Protein AF-A7SI62-F1 (afdb_monomer_lite)

Structure (mmCIF, N/CA/C/O backbone):
data_AF-A7SI62-F1
#
_entry.id   AF-A7SI62-F1
#
loop_
_atom_site.group_PDB
_atom_site.id
_atom_site.type_symbol
_atom_site.label_atom_id
_atom_site.label_alt_id
_atom_site.label_comp_id
_atom_site.label_asym_id
_atom_site.label_entity_id
_atom_site.label_seq_id
_atom_site.pdbx_PDB_ins_code
_atom_site.Cartn_x
_atom_site.Cartn_y
_atom_site.Cartn_z
_atom_site.occupancy
_atom_site.B_iso_or_equiv
_atom_site.auth_seq_id
_atom_site.auth_comp_id
_atom_site.auth_asym_id
_atom_site.auth_atom_id
_atom_site.pdbx_PDB_model_num
ATOM 1 N N . MET A 1 1 ? 24.139 12.542 -4.946 1.00 36.59 1 MET A N 1
ATOM 2 C CA . MET A 1 1 ? 23.641 13.636 -5.818 1.00 36.59 1 MET A CA 1
ATOM 3 C C . MET A 1 1 ? 24.169 13.317 -7.208 1.00 36.59 1 MET A C 1
ATOM 5 O O . MET A 1 1 ? 25.351 13.039 -7.284 1.00 36.59 1 MET A O 1
ATOM 9 N N . SER A 1 2 ? 23.453 13.208 -8.316 1.00 36.59 2 SER A N 1
ATOM 10 C CA . SER A 1 2 ? 22.119 13.587 -8.796 1.00 36.59 2 SER A CA 1
ATOM 11 C C . SER A 1 2 ? 21.822 12.553 -9.912 1.00 36.59 2 SER A C 1
ATOM 13 O O . SER A 1 2 ? 22.758 12.132 -10.582 1.00 36.59 2 SER A O 1
ATOM 15 N N . GLY A 1 3 ? 20.652 11.926 -10.036 1.00 37.69 3 GLY A N 1
ATOM 16 C CA . GLY A 1 3 ? 19.434 12.536 -10.569 1.00 37.69 3 GLY A CA 1
ATOM 17 C C . GLY A 1 3 ? 19.402 12.447 -12.105 1.00 37.69 3 GLY A C 1
ATOM 18 O O . GLY A 1 3 ? 20.227 13.073 -12.759 1.00 37.69 3 GLY A O 1
ATOM 19 N N . GLY A 1 4 ? 18.436 11.709 -12.668 1.00 32.00 4 GLY A N 1
ATOM 20 C CA . GLY A 1 4 ? 18.034 11.851 -14.076 1.00 32.00 4 GLY A CA 1
ATOM 21 C C . GLY A 1 4 ? 17.972 10.558 -14.890 1.00 32.00 4 GLY A C 1
ATOM 22 O O . GLY A 1 4 ? 18.886 10.252 -15.649 1.00 32.00 4 GLY A O 1
ATOM 23 N N . GLY A 1 5 ? 16.847 9.840 -14.812 1.00 45.28 5 GLY A N 1
ATOM 24 C CA . GLY A 1 5 ? 16.425 8.930 -15.878 1.00 45.28 5 GLY A CA 1
ATOM 25 C C . GLY A 1 5 ? 16.077 9.746 -17.123 1.00 45.28 5 GLY A C 1
ATOM 26 O O . GLY A 1 5 ? 14.926 10.125 -17.319 1.00 45.28 5 GLY A O 1
ATOM 27 N N . GLY A 1 6 ? 17.090 10.086 -17.918 1.00 40.00 6 GLY A N 1
ATOM 28 C CA . GLY A 1 6 ? 16.922 10.762 -19.195 1.00 40.00 6 GLY A CA 1
ATOM 29 C C . GLY A 1 6 ? 16.356 9.797 -20.231 1.00 40.00 6 GLY A C 1
ATOM 30 O O . GLY A 1 6 ? 16.888 8.704 -20.429 1.00 40.00 6 GLY A O 1
ATOM 31 N N . LEU A 1 7 ? 15.284 10.207 -20.906 1.00 51.50 7 LEU A N 1
ATOM 32 C CA . LEU A 1 7 ? 14.849 9.631 -22.175 1.00 51.50 7 LEU A CA 1
ATOM 33 C C . LEU A 1 7 ? 16.035 9.666 -23.150 1.00 51.50 7 LEU A C 1
ATOM 35 O O . LEU A 1 7 ? 16.276 10.680 -23.804 1.00 51.50 7 LEU A O 1
ATOM 39 N N . LYS A 1 8 ? 16.791 8.567 -23.235 1.00 61.78 8 LYS A N 1
ATOM 40 C CA . LYS A 1 8 ? 17.827 8.355 -24.250 1.00 61.78 8 LYS A CA 1
ATOM 41 C C . LYS A 1 8 ? 17.155 8.197 -25.619 1.00 61.78 8 LYS A C 1
ATOM 43 O O . LYS A 1 8 ? 16.923 7.095 -26.097 1.00 61.78 8 LYS A O 1
ATOM 48 N N . SER A 1 9 ? 16.729 9.326 -26.174 1.00 63.00 9 SER A N 1
ATOM 49 C CA . SER A 1 9 ? 15.929 9.437 -27.399 1.00 63.00 9 SER A CA 1
ATOM 50 C C . SER A 1 9 ? 16.759 9.809 -28.625 1.00 63.00 9 SER A C 1
ATOM 52 O O . SER A 1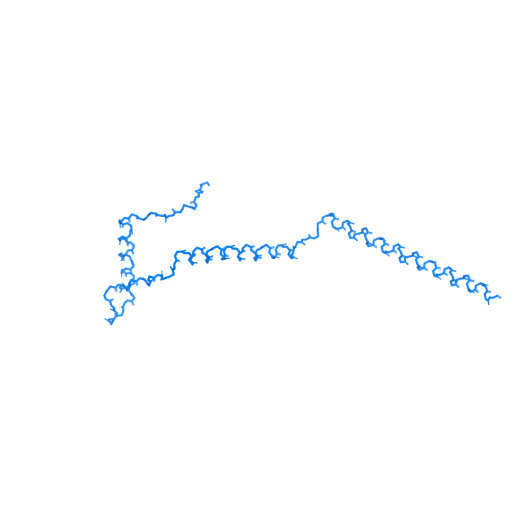 9 ? 16.215 9.889 -29.722 1.00 63.00 9 SER A O 1
ATOM 54 N N . PHE A 1 10 ? 18.072 9.995 -28.467 1.00 63.41 10 PHE A N 1
ATOM 55 C CA . PHE A 1 10 ? 18.963 10.268 -29.583 1.00 63.41 10 PHE A CA 1
ATOM 56 C C . PHE A 1 10 ? 20.247 9.455 -29.434 1.00 63.41 10 PHE A C 1
ATOM 58 O O . PHE A 1 10 ? 20.960 9.597 -28.444 1.00 63.41 10 PHE A O 1
ATOM 65 N N . VAL A 1 11 ? 20.491 8.570 -30.399 1.00 71.44 11 VAL A N 1
ATOM 66 C CA . VAL A 1 11 ? 21.740 7.816 -30.558 1.00 71.44 11 VAL A CA 1
ATOM 67 C C . VAL A 1 11 ? 22.470 8.467 -31.724 1.00 71.44 11 VAL A C 1
ATOM 69 O O . VAL A 1 11 ? 21.860 8.679 -32.775 1.00 71.44 11 VAL A O 1
ATOM 72 N N . SER A 1 12 ? 23.739 8.826 -31.539 1.00 78.69 12 SER A N 1
ATOM 73 C CA . SER A 1 12 ? 24.546 9.384 -32.628 1.00 78.69 12 SER A CA 1
ATOM 74 C C . SER A 1 12 ? 24.832 8.311 -33.688 1.00 78.69 12 SER A C 1
ATOM 76 O O . SER A 1 12 ? 24.858 7.117 -33.387 1.00 78.69 12 SER A O 1
ATOM 78 N N . GLU A 1 13 ? 25.037 8.713 -34.945 1.00 79.56 13 GLU A N 1
ATOM 79 C CA . GLU A 1 13 ? 25.335 7.778 -36.044 1.00 79.56 13 GLU A CA 1
ATOM 80 C C . GLU A 1 13 ? 26.540 6.884 -35.716 1.00 79.56 13 GLU A C 1
ATOM 82 O O . GLU A 1 13 ? 26.475 5.664 -35.865 1.00 79.56 13 GLU A O 1
ATOM 87 N N . THR A 1 14 ? 27.579 7.477 -35.128 1.00 82.50 14 THR A N 1
ATOM 88 C CA . THR A 1 14 ? 28.779 6.776 -34.662 1.00 82.50 14 THR A CA 1
ATOM 89 C C . THR A 1 14 ? 28.473 5.733 -33.585 1.00 82.50 14 THR A C 1
ATOM 91 O O . THR A 1 14 ? 28.963 4.608 -33.653 1.00 82.50 14 THR A O 1
ATOM 94 N N . GLU A 1 15 ? 27.612 6.048 -32.614 1.00 79.69 15 GLU A N 1
ATOM 95 C CA . GLU A 1 15 ? 27.204 5.083 -31.584 1.00 79.69 15 GLU A CA 1
ATOM 96 C C . GLU A 1 15 ? 26.372 3.937 -32.175 1.00 79.69 15 GLU A C 1
ATOM 98 O O . GLU A 1 15 ? 26.535 2.777 -31.788 1.00 79.69 15 GLU A O 1
ATOM 103 N N . ALA A 1 16 ? 25.495 4.231 -33.139 1.00 78.38 16 ALA A N 1
ATOM 104 C CA . ALA A 1 16 ? 24.692 3.216 -33.813 1.00 78.38 16 ALA A CA 1
ATOM 105 C C . ALA A 1 16 ? 25.567 2.240 -34.621 1.00 78.38 16 ALA A C 1
ATOM 107 O O . ALA A 1 16 ? 25.319 1.027 -34.598 1.00 78.38 16 ALA A O 1
ATOM 108 N N . GLU A 1 17 ? 26.604 2.744 -35.293 1.00 81.06 17 GLU A N 1
ATOM 109 C CA . GLU A 1 17 ? 27.596 1.939 -36.009 1.00 81.06 17 GLU A CA 1
ATOM 110 C C . GLU A 1 17 ? 28.426 1.069 -35.065 1.00 81.06 17 GLU A C 1
ATOM 112 O O . GLU A 1 17 ? 28.555 -0.136 -35.297 1.00 81.06 17 GLU A O 1
ATOM 117 N N . GLU A 1 18 ? 28.916 1.623 -33.956 1.00 83.50 18 GLU A N 1
ATOM 118 C CA . GLU A 1 1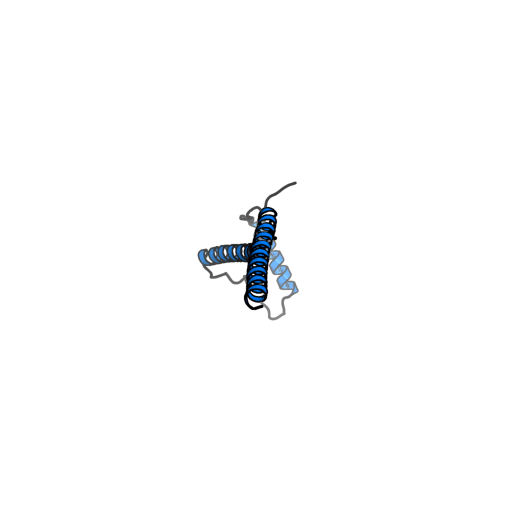8 ? 29.640 0.853 -32.943 1.00 83.50 18 GLU A CA 1
ATOM 119 C C . GLU A 1 18 ? 28.781 -0.274 -32.356 1.00 83.50 18 GLU A C 1
ATOM 121 O O . GLU A 1 18 ? 29.257 -1.396 -32.167 1.00 83.50 18 GLU A O 1
ATOM 126 N N . ILE A 1 19 ? 27.495 -0.011 -32.101 1.00 81.25 19 ILE A N 1
ATOM 127 C CA . ILE A 1 19 ? 26.545 -1.016 -31.610 1.00 81.25 19 ILE A CA 1
ATOM 128 C C . ILE A 1 19 ? 26.280 -2.092 -32.673 1.00 81.25 19 ILE A C 1
ATOM 130 O O . ILE A 1 19 ? 26.133 -3.269 -32.333 1.00 81.25 19 ILE A O 1
ATOM 134 N N . ARG A 1 20 ? 26.196 -1.734 -33.961 1.00 80.38 20 ARG A N 1
ATOM 135 C CA . ARG A 1 20 ? 26.084 -2.713 -35.060 1.00 80.38 20 ARG A CA 1
ATOM 136 C C . ARG A 1 20 ? 27.341 -3.580 -35.150 1.00 80.38 20 ARG A C 1
ATOM 138 O O . ARG A 1 20 ? 27.214 -4.800 -35.215 1.00 80.38 20 ARG A O 1
ATOM 145 N N . LYS A 1 21 ? 28.527 -2.974 -35.058 1.00 84.06 21 LYS A N 1
ATOM 146 C CA . LYS A 1 21 ? 29.814 -3.676 -35.090 1.00 84.06 21 LYS A CA 1
ATOM 147 C C . LYS A 1 21 ? 29.964 -4.652 -33.922 1.00 84.06 21 LYS A C 1
ATOM 149 O O . LYS A 1 21 ? 30.208 -5.829 -34.154 1.00 84.06 21 LYS A O 1
ATOM 154 N N . LYS A 1 22 ? 29.709 -4.212 -32.685 1.00 84.50 22 LYS A N 1
ATOM 155 C CA . LYS A 1 22 ? 29.744 -5.082 -31.492 1.00 84.50 22 LYS A CA 1
ATOM 156 C C . LYS A 1 22 ? 28.785 -6.264 -31.623 1.00 84.50 22 LYS A C 1
ATOM 158 O O . LYS A 1 22 ? 29.156 -7.400 -31.349 1.00 84.50 22 LYS A O 1
ATOM 163 N N . ARG A 1 23 ? 27.562 -6.017 -32.107 1.00 80.81 23 ARG A N 1
ATOM 164 C CA . ARG A 1 23 ? 26.574 -7.080 -32.342 1.00 80.81 23 ARG A CA 1
ATOM 165 C C . ARG A 1 23 ? 27.056 -8.104 -33.371 1.00 80.81 23 ARG A C 1
ATOM 167 O O . ARG A 1 23 ? 26.765 -9.284 -33.181 1.00 80.81 23 ARG A O 1
ATOM 174 N N . GLN A 1 24 ? 27.733 -7.663 -34.431 1.00 81.56 24 GLN A N 1
ATOM 175 C CA . GLN A 1 24 ? 28.308 -8.521 -35.468 1.00 81.56 24 GLN A CA 1
ATOM 176 C C . GLN A 1 24 ? 29.497 -9.334 -34.933 1.00 81.56 24 GLN A C 1
ATOM 178 O O . GLN A 1 24 ? 29.549 -10.538 -35.149 1.00 81.56 24 GLN A O 1
ATOM 183 N N . GLU A 1 25 ? 30.392 -8.722 -34.156 1.00 83.94 25 GLU A N 1
ATOM 184 C CA . GLU A 1 25 ? 31.502 -9.424 -33.493 1.00 83.94 25 GLU A CA 1
ATOM 185 C C . GLU A 1 25 ? 30.996 -10.507 -32.523 1.00 83.94 25 GLU A C 1
ATOM 187 O O . GLU A 1 25 ? 31.550 -11.602 -32.444 1.00 83.94 25 GLU A O 1
ATOM 192 N N . GLU A 1 26 ? 29.920 -10.227 -31.782 1.00 83.12 26 GLU A N 1
ATOM 193 C CA . GLU A 1 26 ? 29.247 -11.221 -30.937 1.00 83.12 26 GLU A CA 1
ATOM 194 C C . GLU A 1 26 ? 28.624 -12.351 -31.755 1.00 83.12 26 GLU A C 1
ATOM 196 O O . GLU A 1 26 ? 28.680 -13.503 -31.333 1.00 83.12 26 GLU A O 1
ATOM 201 N N . TRP A 1 27 ? 28.048 -12.033 -32.918 1.00 81.88 27 TRP A N 1
ATOM 202 C CA . TRP A 1 27 ? 27.499 -13.032 -33.829 1.00 81.88 27 TRP A CA 1
ATOM 203 C C . TRP A 1 27 ? 28.598 -13.953 -34.348 1.00 81.88 27 TRP A C 1
ATOM 205 O O . TRP A 1 27 ? 28.476 -15.163 -34.219 1.00 81.88 27 TRP A O 1
ATOM 215 N N . GLU A 1 28 ? 29.713 -13.401 -34.823 1.00 82.62 28 GLU A N 1
ATOM 216 C CA . GLU A 1 28 ? 30.856 -14.168 -35.330 1.00 82.62 28 GLU A CA 1
ATOM 217 C C . GLU A 1 28 ? 31.452 -15.126 -34.292 1.00 82.62 28 GLU A C 1
ATOM 219 O O . GLU A 1 28 ? 31.905 -16.209 -34.658 1.00 82.62 28 GLU A O 1
ATOM 224 N N . LYS A 1 29 ? 31.395 -14.781 -32.997 1.00 84.50 29 LYS A N 1
ATOM 225 C CA . LYS A 1 29 ? 31.832 -15.666 -31.903 1.00 84.50 29 LYS A CA 1
ATOM 226 C C . LYS A 1 29 ? 30.934 -16.889 -31.704 1.00 84.50 29 LYS A C 1
ATOM 228 O O . LYS A 1 29 ? 31.423 -17.909 -31.224 1.00 84.50 29 LYS A O 1
ATOM 233 N N . VAL A 1 30 ? 29.640 -16.788 -32.015 1.00 82.06 30 VAL A N 1
ATOM 234 C CA . VAL A 1 30 ? 28.649 -17.865 -31.804 1.00 82.06 30 VAL A CA 1
ATOM 235 C C . VAL A 1 30 ? 28.162 -18.506 -33.112 1.00 82.06 30 VAL A C 1
ATOM 237 O O . VAL A 1 30 ? 27.415 -19.483 -33.064 1.00 82.06 30 VAL A O 1
ATOM 240 N N . ARG A 1 31 ? 28.592 -17.974 -34.265 1.00 81.38 31 ARG A N 1
ATOM 241 C CA . ARG A 1 31 ? 28.204 -18.394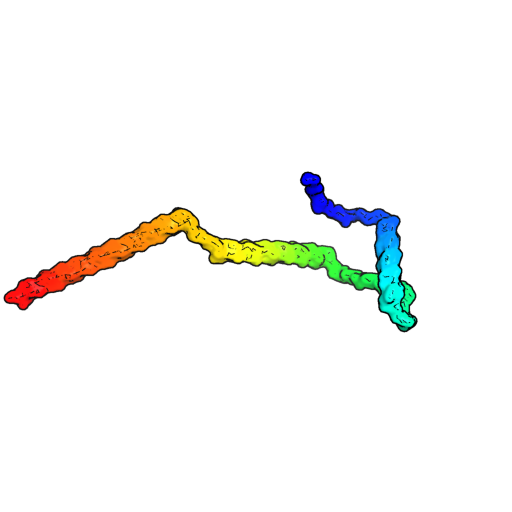 -35.619 1.00 81.38 31 ARG A CA 1
ATOM 242 C C . ARG A 1 31 ? 28.749 -19.785 -35.951 1.00 81.38 31 ARG A C 1
ATOM 244 O O . ARG A 1 31 ? 29.941 -20.049 -35.791 1.00 81.38 31 ARG A O 1
ATOM 251 N N . LYS A 1 32 ? 27.898 -20.658 -36.488 1.00 82.31 32 LYS A N 1
ATOM 252 C CA . LYS A 1 32 ? 28.288 -21.960 -37.056 1.00 82.31 32 LYS A CA 1
ATOM 253 C C . LYS A 1 32 ? 28.658 -21.826 -38.546 1.00 82.31 32 LYS A C 1
ATOM 255 O O . LYS A 1 32 ? 28.317 -20.823 -39.169 1.00 82.31 32 LYS A O 1
ATOM 260 N N . PRO A 1 33 ? 29.341 -22.813 -39.159 1.00 77.75 33 PRO A N 1
ATOM 261 C CA . PRO A 1 33 ? 29.745 -22.739 -40.569 1.00 77.75 33 PRO A CA 1
ATOM 262 C C . PRO A 1 33 ? 28.590 -22.489 -41.553 1.00 77.75 33 PRO A C 1
ATOM 264 O O . PRO A 1 33 ? 28.791 -21.778 -42.536 1.00 77.75 33 PRO A O 1
ATOM 267 N N . ASP A 1 34 ? 27.398 -23.009 -41.247 1.00 77.38 34 ASP A N 1
ATOM 268 C CA . ASP A 1 34 ? 26.192 -22.899 -42.081 1.00 77.38 34 ASP A CA 1
ATOM 269 C C . ASP A 1 34 ? 25.358 -21.631 -41.811 1.00 77.38 34 ASP A C 1
ATOM 271 O O . ASP A 1 34 ? 24.415 -21.337 -42.546 1.00 77.38 34 ASP A O 1
ATOM 275 N N . ASP A 1 35 ? 25.688 -20.867 -40.765 1.00 78.56 35 ASP A N 1
ATOM 276 C CA . ASP A 1 35 ? 24.938 -19.671 -40.378 1.00 78.56 35 ASP A CA 1
ATOM 277 C C . ASP A 1 35 ? 25.339 -18.453 -41.242 1.00 78.56 35 ASP A C 1
ATOM 279 O O . ASP A 1 35 ? 26.508 -18.313 -41.629 1.00 78.56 35 ASP A O 1
ATOM 283 N N . PRO A 1 36 ? 24.413 -17.514 -41.519 1.00 78.44 36 PRO A N 1
ATOM 284 C CA . PRO A 1 36 ? 24.666 -16.361 -42.383 1.00 78.44 36 PRO A CA 1
ATOM 285 C C . PRO A 1 36 ? 25.816 -15.469 -41.886 1.00 78.44 36 PRO A C 1
ATOM 287 O O . PRO A 1 36 ? 26.002 -15.263 -40.686 1.00 78.44 36 PRO A O 1
ATOM 290 N N . ILE A 1 37 ? 26.585 -14.914 -42.835 1.00 73.25 37 ILE A N 1
ATOM 291 C CA . ILE A 1 37 ? 27.771 -14.076 -42.566 1.00 73.25 37 ILE A CA 1
ATOM 292 C C . ILE A 1 37 ? 27.386 -12.802 -41.800 1.00 73.25 37 ILE A C 1
ATOM 294 O O . ILE A 1 37 ? 28.078 -12.416 -40.863 1.00 73.25 37 ILE A O 1
ATOM 298 N N . GLY A 1 38 ? 26.270 -12.165 -42.161 1.00 72.00 38 GLY A N 1
ATOM 299 C CA . GLY A 1 38 ? 25.719 -11.033 -41.416 1.00 72.00 38 GLY A CA 1
ATOM 300 C C . GLY A 1 38 ? 24.788 -11.504 -40.303 1.00 72.00 38 GLY A C 1
ATOM 301 O O . GLY A 1 38 ? 23.975 -12.404 -40.526 1.00 72.00 38 GLY A O 1
ATOM 302 N N . LYS A 1 39 ? 24.876 -10.883 -39.120 1.00 72.25 39 LYS A N 1
ATOM 303 C CA . LYS A 1 39 ? 23.893 -11.090 -38.052 1.00 72.25 39 LYS A CA 1
ATOM 304 C C . LYS A 1 39 ? 22.496 -10.775 -38.601 1.00 72.25 39 LYS A C 1
ATOM 306 O O . LYS A 1 39 ? 22.319 -9.675 -39.133 1.00 72.25 39 LYS A O 1
ATOM 311 N N . PRO A 1 40 ? 21.515 -11.684 -38.457 1.00 72.00 40 PRO A N 1
ATOM 312 C CA . PRO A 1 40 ? 20.136 -11.398 -38.826 1.00 72.00 40 PRO A CA 1
ATOM 313 C C . PRO A 1 40 ? 19.670 -10.096 -38.170 1.00 72.00 40 PRO A C 1
ATOM 315 O O . PRO A 1 40 ? 19.890 -9.881 -36.972 1.00 72.00 40 PRO A O 1
ATOM 318 N N . GLU A 1 41 ? 19.068 -9.208 -38.960 1.00 67.50 41 GLU A N 1
ATOM 319 C CA . GLU A 1 41 ? 18.457 -7.999 -38.420 1.00 67.50 41 GLU A CA 1
ATOM 320 C C . GLU A 1 41 ? 17.341 -8.417 -37.461 1.00 67.50 41 GLU A C 1
ATOM 322 O O . GLU A 1 41 ? 16.586 -9.348 -37.747 1.00 67.50 41 GLU A O 1
ATOM 327 N N . ALA A 1 42 ? 17.306 -7.799 -36.277 1.00 67.69 42 ALA A N 1
ATOM 328 C CA . ALA A 1 42 ? 16.309 -8.144 -35.273 1.00 67.69 42 ALA A CA 1
ATOM 329 C C . ALA A 1 42 ? 14.917 -7.997 -35.889 1.00 67.69 42 ALA A C 1
ATOM 331 O O . ALA A 1 42 ? 14.670 -7.020 -36.599 1.00 67.69 42 ALA A O 1
ATOM 332 N N . GLU A 1 43 ? 14.036 -8.964 -35.620 1.00 70.12 43 GLU A N 1
ATOM 333 C CA . GLU A 1 43 ? 12.669 -8.930 -36.125 1.00 70.12 43 GLU A CA 1
ATOM 334 C C . GLU A 1 43 ? 12.052 -7.564 -35.828 1.00 70.12 43 GLU A C 1
ATOM 336 O O . GLU A 1 43 ? 11.997 -7.109 -34.679 1.00 70.12 43 GLU A O 1
ATOM 341 N N . VAL A 1 44 ? 11.648 -6.880 -36.896 1.00 72.38 44 VAL A N 1
ATOM 342 C CA . VAL A 1 44 ? 10.975 -5.596 -36.779 1.00 72.38 44 VAL A CA 1
ATOM 343 C C . VAL A 1 44 ? 9.652 -5.868 -36.087 1.00 72.38 44 VAL A C 1
ATOM 345 O O . VAL A 1 44 ? 8.817 -6.618 -36.589 1.00 72.38 44 VAL A O 1
ATOM 348 N N . ASP A 1 45 ? 9.473 -5.273 -34.913 1.00 76.50 45 ASP A N 1
ATOM 349 C CA . ASP A 1 45 ? 8.232 -5.404 -34.169 1.00 76.50 45 ASP A CA 1
ATOM 350 C C . ASP A 1 45 ? 7.097 -4.743 -34.961 1.00 76.50 45 ASP A C 1
ATOM 352 O O . ASP A 1 45 ? 6.957 -3.514 -34.953 1.00 76.50 45 ASP A O 1
ATOM 356 N N . ASN A 1 46 ? 6.308 -5.588 -35.628 1.00 83.69 46 ASN A N 1
ATOM 357 C CA . ASN A 1 46 ? 5.182 -5.216 -36.480 1.00 83.69 46 ASN A CA 1
ATOM 358 C C . ASN A 1 46 ? 3.996 -4.634 -35.698 1.00 83.69 46 ASN A C 1
ATOM 360 O O . ASN A 1 46 ? 3.029 -4.190 -36.316 1.00 83.69 46 ASN A O 1
ATOM 364 N N . ARG A 1 47 ? 4.048 -4.612 -34.358 1.00 85.06 47 ARG A N 1
ATOM 365 C CA . ARG A 1 47 ? 3.035 -3.932 -33.552 1.00 85.06 47 ARG A CA 1
ATOM 366 C C . ARG A 1 47 ? 3.092 -2.434 -33.783 1.00 85.06 47 ARG A C 1
ATOM 368 O O . ARG A 1 47 ? 4.161 -1.802 -33.824 1.00 85.06 47 ARG A O 1
ATOM 375 N N . THR A 1 48 ? 1.907 -1.860 -33.879 1.00 89.06 48 THR A N 1
ATOM 376 C CA . THR A 1 48 ? 1.696 -0.427 -33.992 1.00 89.06 48 THR A CA 1
ATOM 377 C C . THR A 1 48 ? 2.255 0.298 -32.767 1.00 89.06 48 THR A C 1
ATOM 379 O O . THR A 1 48 ? 2.384 -0.253 -31.670 1.00 89.06 48 THR A O 1
ATOM 382 N N . LEU A 1 49 ? 2.582 1.581 -32.936 1.00 87.06 49 LEU A N 1
ATOM 383 C CA . LEU A 1 49 ? 3.012 2.424 -31.818 1.00 87.06 49 LEU A CA 1
ATOM 384 C C . LEU A 1 49 ? 1.952 2.473 -30.704 1.00 87.06 49 LEU A C 1
ATOM 386 O O . LEU A 1 49 ? 2.305 2.530 -29.528 1.00 87.06 49 LEU A O 1
ATOM 390 N N . TYR A 1 50 ? 0.669 2.430 -31.076 1.00 89.81 50 TYR A N 1
ATOM 391 C CA . TYR A 1 50 ? -0.441 2.412 -30.129 1.00 89.81 50 TYR A CA 1
ATOM 392 C C . TYR A 1 50 ? -0.409 1.165 -29.242 1.00 89.81 50 TYR A C 1
ATOM 394 O O . TYR A 1 50 ? -0.424 1.311 -28.025 1.00 89.81 50 TYR A O 1
ATOM 402 N N . GLU A 1 51 ? -0.274 -0.028 -29.824 1.00 89.06 51 GLU A N 1
ATOM 403 C CA . GLU A 1 51 ? -0.199 -1.289 -29.068 1.00 89.06 51 GLU A CA 1
ATOM 404 C C . GLU A 1 51 ? 0.972 -1.280 -28.077 1.00 89.06 51 GLU A C 1
ATOM 406 O O . GLU A 1 51 ? 0.793 -1.584 -26.902 1.00 89.06 51 GLU A O 1
ATOM 411 N N . LYS A 1 52 ? 2.150 -0.809 -28.508 1.00 88.94 52 LYS A N 1
ATOM 412 C CA . LYS A 1 52 ? 3.332 -0.680 -27.637 1.00 88.94 52 LYS A CA 1
ATOM 413 C C . LYS A 1 52 ? 3.094 0.259 -26.452 1.00 88.94 52 LYS A C 1
ATOM 415 O O . LYS A 1 52 ? 3.509 -0.033 -25.333 1.00 88.94 52 LYS A O 1
ATOM 420 N N . LEU A 1 53 ? 2.462 1.407 -26.694 1.00 92.31 53 LEU A N 1
ATOM 421 C CA . LEU A 1 53 ? 2.163 2.377 -25.637 1.00 92.31 53 LEU A CA 1
ATOM 422 C C . LEU A 1 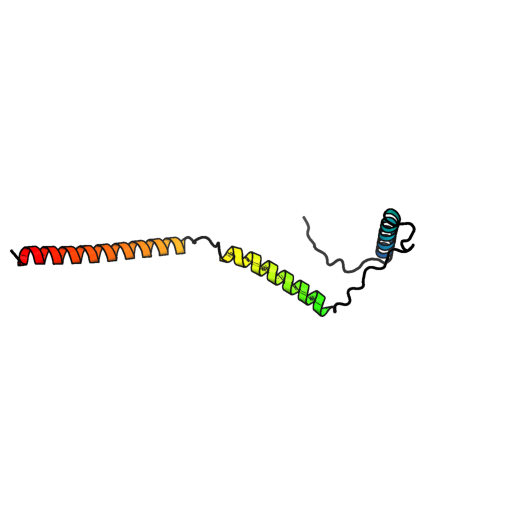53 ? 1.063 1.878 -24.701 1.00 92.31 53 LEU A C 1
ATOM 424 O O . LEU A 1 53 ? 1.123 2.149 -23.503 1.00 92.31 53 LEU A O 1
ATOM 428 N N . GLN A 1 54 ? 0.073 1.172 -25.243 1.00 93.00 54 GLN A N 1
ATOM 429 C CA . GLN A 1 54 ? -1.024 0.597 -24.481 1.00 93.00 54 GLN A CA 1
ATOM 430 C C . GLN A 1 54 ? -0.495 -0.476 -23.527 1.00 93.00 54 GLN A C 1
ATOM 432 O O . GLN A 1 54 ? -0.686 -0.346 -22.325 1.00 93.00 54 GLN A O 1
ATOM 437 N N . GLU A 1 55 ? 0.313 -1.420 -24.014 1.00 89.75 55 GLU A N 1
ATOM 438 C CA . GLU A 1 55 ? 0.959 -2.433 -23.168 1.00 89.75 55 GLU A CA 1
ATOM 439 C C . GLU A 1 55 ? 1.817 -1.820 -22.052 1.00 89.75 55 GLU A C 1
ATOM 441 O O . GLU A 1 55 ? 1.786 -2.282 -20.915 1.00 89.75 55 GLU A O 1
ATOM 446 N N . GLN A 1 56 ? 2.585 -0.763 -22.343 1.00 91.38 56 GLN A N 1
ATOM 447 C CA . GLN A 1 56 ? 3.388 -0.085 -21.317 1.00 91.38 56 GLN A CA 1
ATOM 448 C C . GLN A 1 56 ? 2.525 0.583 -20.242 1.00 91.38 56 GLN A C 1
ATOM 450 O O . GLN A 1 56 ? 2.905 0.593 -19.069 1.00 91.38 56 GLN A O 1
ATOM 455 N N . LYS A 1 57 ? 1.389 1.168 -20.635 1.00 94.69 57 LYS A N 1
ATOM 456 C CA . LYS A 1 57 ? 0.432 1.757 -19.695 1.00 94.69 57 LYS A CA 1
ATOM 457 C C . LYS A 1 57 ? -0.224 0.683 -18.845 1.00 94.69 57 LYS A C 1
ATOM 459 O O . LYS A 1 57 ? -0.227 0.831 -17.627 1.00 94.69 57 LYS A O 1
ATOM 464 N N . ASP A 1 58 ? -0.715 -0.374 -19.478 1.00 94.38 58 ASP A N 1
ATOM 465 C CA . ASP A 1 58 ? -1.432 -1.458 -18.814 1.00 94.38 58 ASP A CA 1
ATOM 466 C C . ASP A 1 58 ? -0.510 -2.179 -17.835 1.00 94.38 58 ASP A C 1
ATOM 468 O O . ASP A 1 58 ? -0.843 -2.296 -16.663 1.00 94.38 58 ASP A O 1
ATOM 472 N N . LYS A 1 59 ? 0.725 -2.492 -18.242 1.00 94.00 59 LYS A N 1
ATOM 473 C CA . LYS A 1 59 ? 1.735 -3.066 -17.346 1.00 94.00 59 LYS A CA 1
ATOM 474 C C . LYS A 1 59 ? 2.005 -2.187 -16.124 1.00 94.00 59 LYS A C 1
ATOM 476 O O . LYS A 1 59 ? 2.074 -2.674 -15.000 1.00 94.00 59 LYS A O 1
ATOM 481 N N . LYS A 1 60 ? 2.161 -0.875 -16.326 1.00 93.50 60 LYS A N 1
ATOM 482 C CA . LYS A 1 60 ? 2.386 0.065 -15.218 1.00 93.50 60 LYS A CA 1
ATOM 483 C C . LYS A 1 60 ? 1.166 0.151 -14.296 1.00 93.50 60 LYS A C 1
ATOM 485 O O . LYS A 1 60 ? 1.330 0.325 -13.090 1.00 93.50 60 LYS A O 1
ATOM 490 N N . GLN A 1 61 ? -0.034 0.068 -14.864 1.00 92.25 61 GLN A N 1
ATOM 491 C CA . GLN A 1 61 ? -1.284 0.067 -14.118 1.00 92.25 61 GLN A CA 1
ATOM 492 C C . GLN A 1 61 ? -1.426 -1.216 -13.290 1.00 92.25 61 GLN A C 1
ATOM 494 O O . GLN A 1 61 ? -1.677 -1.121 -12.094 1.00 92.25 61 GLN A O 1
ATOM 499 N N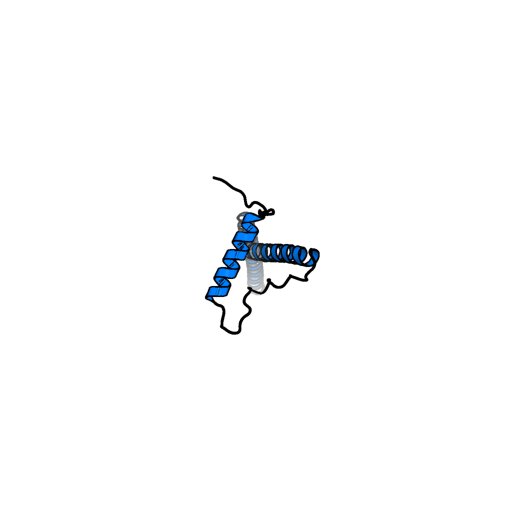 . GLU A 1 62 ? -1.179 -2.387 -13.877 1.00 89.25 62 GLU A N 1
ATOM 500 C CA . GLU A 1 62 ? -1.195 -3.685 -13.191 1.00 89.25 62 GLU A CA 1
ATOM 501 C C . GLU A 1 62 ? -0.181 -3.729 -12.041 1.00 89.25 62 GLU A C 1
ATOM 503 O O . GLU A 1 62 ? -0.542 -4.054 -10.912 1.00 89.25 62 GLU A O 1
ATOM 508 N N . GLU A 1 63 ? 1.066 -3.306 -12.279 1.00 88.19 63 GLU A N 1
ATOM 509 C CA . GLU A 1 63 ? 2.098 -3.218 -11.235 1.00 88.19 63 GLU A CA 1
ATOM 510 C C . GLU A 1 63 ? 1.673 -2.289 -10.086 1.00 88.19 63 GLU A C 1
ATOM 512 O O . GLU A 1 63 ? 1.946 -2.562 -8.912 1.00 88.19 63 GLU A O 1
ATOM 517 N N . TRP A 1 64 ? 1.004 -1.176 -10.406 1.00 88.94 64 TRP A N 1
ATOM 518 C CA . TRP A 1 64 ? 0.475 -0.258 -9.403 1.00 88.94 64 TRP A CA 1
ATOM 519 C C . TRP A 1 64 ? -0.663 -0.908 -8.616 1.00 88.94 64 TRP A C 1
ATOM 521 O O . TRP A 1 64 ? -0.644 -0.877 -7.384 1.00 88.94 64 TRP A O 1
ATOM 531 N N . GLU A 1 65 ? -1.621 -1.532 -9.295 1.00 88.25 65 GLU A N 1
ATOM 532 C CA . GLU A 1 65 ? -2.756 -2.204 -8.670 1.00 88.25 65 GLU A CA 1
ATOM 533 C C . GLU A 1 65 ? -2.312 -3.353 -7.774 1.00 88.25 65 GLU A C 1
ATOM 535 O O . GLU A 1 65 ? -2.777 -3.427 -6.642 1.00 88.25 65 GLU A O 1
ATOM 540 N N . GLU A 1 66 ? -1.371 -4.196 -8.194 1.00 83.25 66 GLU A N 1
ATOM 541 C CA . GLU A 1 66 ? -0.830 -5.270 -7.357 1.00 83.25 66 GLU A CA 1
ATOM 542 C C . GLU A 1 66 ? -0.189 -4.715 -6.080 1.00 83.25 66 GLU A C 1
ATOM 544 O O . GLU A 1 66 ? -0.539 -5.128 -4.969 1.00 83.25 66 GLU A O 1
ATOM 549 N N . GLN A 1 67 ? 0.691 -3.715 -6.207 1.00 81.38 67 GLN A N 1
ATOM 550 C CA . GLN A 1 67 ? 1.363 -3.100 -5.059 1.00 81.38 67 GLN A CA 1
ATOM 551 C C . GLN A 1 67 ? 0.384 -2.440 -4.082 1.00 81.38 67 GLN A C 1
ATOM 553 O O . GLN A 1 67 ? 0.594 -2.488 -2.867 1.00 81.38 67 GLN A O 1
ATOM 558 N N . HIS A 1 68 ? -0.672 -1.805 -4.589 1.00 80.50 68 HIS A N 1
ATOM 559 C CA . HIS A 1 68 ? -1.649 -1.107 -3.753 1.00 80.50 68 HIS A CA 1
ATOM 560 C C . HIS A 1 68 ? -2.724 -2.053 -3.216 1.00 80.50 68 HIS A C 1
ATOM 562 O O . HIS A 1 68 ? -3.196 -1.862 -2.098 1.00 80.50 68 HIS A O 1
ATOM 568 N N . LYS A 1 69 ? -3.047 -3.129 -3.934 1.00 79.81 69 LYS A N 1
ATOM 569 C CA . LYS A 1 69 ? -3.952 -4.186 -3.479 1.00 79.81 69 LYS A CA 1
ATOM 570 C C . LYS A 1 69 ? -3.401 -4.877 -2.239 1.00 79.81 69 LYS A C 1
ATOM 572 O O . LYS A 1 69 ? -4.125 -4.995 -1.253 1.00 79.81 69 LYS A O 1
ATOM 577 N N . PHE A 1 70 ? -2.121 -5.261 -2.234 1.00 64.44 70 PHE A N 1
ATOM 578 C CA . PHE A 1 70 ? -1.503 -5.858 -1.043 1.00 64.44 70 PHE A CA 1
ATOM 579 C C . PHE A 1 70 ? -1.445 -4.884 0.141 1.00 64.44 70 PHE A C 1
ATOM 581 O O . PHE A 1 70 ? -1.735 -5.282 1.268 1.00 64.44 70 PHE A O 1
ATOM 588 N N . LYS A 1 71 ? -1.149 -3.601 -0.105 1.00 66.75 71 LYS A N 1
ATOM 589 C CA . LYS A 1 71 ? -1.149 -2.564 0.943 1.00 66.75 71 LYS A CA 1
ATOM 590 C C . LYS A 1 71 ? -2.537 -2.314 1.538 1.00 66.75 71 LYS A C 1
ATOM 592 O O . LYS A 1 71 ? -2.642 -2.111 2.741 1.00 66.75 71 LYS A O 1
ATOM 597 N N . ASN A 1 72 ? -3.588 -2.359 0.722 1.00 64.94 72 ASN A N 1
ATOM 598 C CA . ASN A 1 72 ? -4.963 -2.160 1.181 1.00 64.94 72 ASN A CA 1
ATOM 599 C C . ASN A 1 72 ? -5.504 -3.375 1.953 1.00 64.94 72 ASN A C 1
ATOM 601 O O . ASN A 1 72 ? -6.284 -3.201 2.883 1.00 64.94 72 ASN A O 1
ATOM 605 N N . LEU A 1 73 ? -5.086 -4.593 1.591 1.00 70.31 73 LEU A N 1
ATOM 606 C CA . LEU A 1 73 ? -5.500 -5.834 2.264 1.00 70.31 73 LEU A CA 1
ATOM 607 C C . LEU A 1 73 ? -4.823 -6.033 3.627 1.00 70.31 73 LEU A C 1
ATOM 609 O O . LEU A 1 73 ? -5.442 -6.566 4.540 1.00 70.31 73 LEU A O 1
ATOM 613 N N . PHE A 1 74 ? -3.568 -5.605 3.765 1.00 60.62 74 PHE A N 1
ATOM 614 C CA . PHE A 1 74 ? -2.787 -5.679 5.005 1.00 60.62 74 PHE A CA 1
ATOM 615 C C . PHE A 1 74 ? -2.554 -4.293 5.615 1.00 60.62 74 PHE A C 1
ATOM 617 O O . PHE A 1 74 ? -1.473 -3.995 6.131 1.00 60.62 74 PHE A O 1
ATOM 624 N N . ARG A 1 75 ? -3.566 -3.420 5.571 1.00 74.06 75 ARG A N 1
ATOM 625 C CA . ARG A 1 75 ? -3.522 -2.202 6.380 1.00 74.06 75 ARG A CA 1
ATOM 626 C C . ARG A 1 75 ? -3.721 -2.604 7.843 1.00 74.06 75 ARG A C 1
ATOM 628 O O . ARG A 1 75 ? -4.701 -3.264 8.172 1.00 74.06 75 ARG A O 1
ATOM 635 N N . GLY A 1 76 ? -2.761 -2.260 8.701 1.00 77.31 76 GLY A N 1
ATOM 636 C CA . GLY A 1 76 ? -2.908 -2.449 10.144 1.00 77.31 76 GLY A CA 1
ATOM 637 C C . GLY A 1 76 ? -4.094 -1.645 10.681 1.00 77.31 76 GLY A C 1
ATOM 638 O O . GLY A 1 76 ? -4.434 -0.612 10.107 1.00 77.31 76 GLY A O 1
ATOM 639 N N . ILE A 1 77 ? -4.694 -2.128 11.772 1.00 84.19 77 ILE A N 1
ATOM 640 C CA . ILE A 1 77 ? -5.701 -1.376 12.531 1.00 84.19 77 ILE A CA 1
ATOM 641 C C . ILE A 1 77 ? -5.022 -0.095 13.023 1.00 84.19 77 ILE A C 1
ATOM 643 O O . ILE A 1 77 ? -3.976 -0.170 13.677 1.00 84.19 77 ILE A O 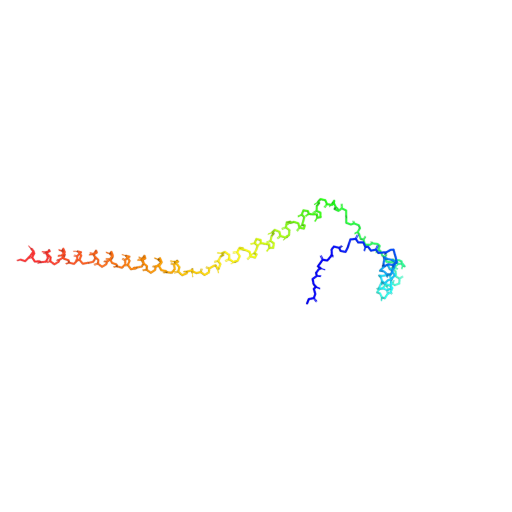1
ATOM 647 N N . ASP A 1 78 ? -5.562 1.063 12.654 1.00 85.62 78 ASP A N 1
ATOM 648 C CA . ASP A 1 78 ? -5.036 2.340 13.137 1.00 85.62 78 ASP A CA 1
ATOM 649 C C . ASP A 1 78 ? -5.468 2.622 14.590 1.00 85.62 78 ASP A C 1
ATOM 651 O O . ASP A 1 78 ? -6.243 1.874 15.189 1.00 85.62 78 ASP A O 1
ATOM 655 N N . GLY A 1 79 ? -4.881 3.649 15.214 1.00 88.25 79 GLY A N 1
ATOM 656 C CA . GLY A 1 79 ? -5.127 3.948 16.631 1.00 88.25 79 GLY A CA 1
ATOM 657 C C . GLY A 1 79 ? -6.602 4.219 16.931 1.00 88.25 79 GLY A C 1
ATOM 658 O O . GLY A 1 79 ? -7.134 3.693 17.907 1.00 88.25 79 GLY A O 1
ATOM 659 N N . ASP A 1 80 ? -7.269 4.955 16.044 1.00 91.69 80 ASP A N 1
ATOM 660 C CA . ASP A 1 80 ? -8.678 5.319 16.186 1.00 91.69 80 ASP A CA 1
ATOM 661 C C . ASP A 1 80 ? -9.584 4.087 16.002 1.00 91.69 80 ASP A C 1
ATOM 663 O O . ASP A 1 80 ? -10.531 3.875 16.763 1.00 91.69 80 ASP A O 1
ATOM 667 N N . GLU A 1 81 ? -9.273 3.217 15.035 1.00 91.25 81 GLU A N 1
ATOM 668 C CA . GLU A 1 81 ? -9.969 1.943 14.839 1.00 91.25 81 GLU A CA 1
ATOM 669 C C . GLU A 1 81 ? -9.804 1.006 16.043 1.00 91.25 81 GLU A C 1
ATOM 671 O O . GLU A 1 81 ? -10.762 0.336 16.436 1.00 91.25 81 GLU A O 1
ATOM 676 N N . ALA A 1 82 ? -8.626 0.965 16.671 1.00 91.75 82 ALA A N 1
ATOM 677 C CA . ALA A 1 82 ? -8.400 0.161 17.871 1.00 91.75 82 ALA A CA 1
ATOM 678 C C . ALA A 1 82 ? -9.242 0.655 19.061 1.00 91.75 82 ALA A C 1
ATOM 680 O O . ALA A 1 82 ? -9.859 -0.160 19.755 1.00 91.75 82 ALA A O 1
ATOM 681 N N . GLU A 1 83 ? -9.317 1.972 19.271 1.00 95.00 83 GLU A N 1
ATOM 682 C CA . GLU A 1 83 ? -10.171 2.581 20.298 1.00 95.00 83 GLU A CA 1
ATOM 683 C C . GLU A 1 83 ? -11.655 2.291 20.050 1.00 95.00 83 GLU A C 1
ATOM 685 O O . GLU A 1 83 ? -12.387 1.925 20.975 1.00 95.00 83 GLU A O 1
ATOM 690 N N . PHE A 1 84 ? -12.099 2.384 18.795 1.00 95.94 84 PHE A N 1
ATOM 691 C CA . PHE A 1 84 ? -13.467 2.044 18.419 1.00 95.94 84 PHE A CA 1
ATOM 692 C C . PHE A 1 84 ? -13.797 0.575 18.722 1.00 95.94 84 PHE A C 1
ATOM 694 O O . PHE A 1 84 ? -14.848 0.283 19.299 1.00 95.94 84 PHE A O 1
ATOM 701 N N . LEU A 1 85 ? -12.903 -0.361 18.389 1.00 95.19 85 LEU A N 1
ATOM 702 C CA . LEU A 1 85 ? -13.105 -1.784 18.676 1.00 95.19 85 LEU A CA 1
ATOM 703 C C . LEU A 1 85 ? -13.156 -2.077 20.183 1.00 95.19 85 LEU A C 1
ATOM 705 O O . LEU A 1 85 ? -13.980 -2.890 20.615 1.00 95.19 85 LEU A O 1
ATOM 709 N N . ASP A 1 86 ? -12.332 -1.408 20.994 1.00 95.94 86 ASP A N 1
ATOM 710 C CA . ASP A 1 86 ? -12.385 -1.520 22.457 1.00 95.94 86 ASP A CA 1
ATOM 711 C C . ASP A 1 86 ? -13.710 -0.980 23.017 1.00 95.94 86 ASP A C 1
ATOM 713 O O . ASP A 1 86 ? -14.357 -1.636 23.840 1.00 95.94 86 ASP A O 1
ATOM 717 N N . LEU A 1 87 ? -14.176 0.166 22.512 1.00 97.12 87 LEU A N 1
ATOM 718 C CA . LEU A 1 87 ? -15.466 0.740 22.888 1.00 97.12 87 LEU A CA 1
ATOM 719 C C . LEU A 1 87 ? -16.631 -0.204 22.554 1.00 97.12 87 LEU A C 1
ATOM 721 O O . LEU A 1 87 ? -17.473 -0.472 23.414 1.00 97.12 87 LEU A O 1
ATOM 725 N N . VAL A 1 88 ? -16.667 -0.750 21.333 1.00 97.19 88 VAL A N 1
ATOM 726 C CA . VAL A 1 88 ? -17.698 -1.711 20.905 1.00 97.19 88 VAL A CA 1
ATOM 727 C C . VAL A 1 88 ? -17.661 -2.970 21.772 1.00 97.19 88 VAL A C 1
ATOM 729 O O . VAL A 1 88 ? -18.709 -3.454 22.205 1.00 97.19 88 VAL A O 1
ATOM 732 N N . SER A 1 89 ? -16.468 -3.489 22.071 1.00 96.44 89 SER A N 1
ATOM 733 C CA . SER A 1 89 ? -16.291 -4.659 22.935 1.00 96.44 89 SER A CA 1
ATOM 734 C C . SER A 1 89 ? -16.840 -4.410 24.343 1.00 96.44 89 SER A C 1
ATOM 736 O O . SER A 1 89 ? -17.642 -5.204 24.849 1.00 96.44 89 SER A O 1
ATOM 738 N N . LYS A 1 90 ? -16.494 -3.269 24.952 1.00 97.19 90 LYS A N 1
ATOM 739 C CA . LYS A 1 90 ? -17.025 -2.845 26.257 1.00 97.19 90 LYS A CA 1
ATOM 740 C C . LYS A 1 90 ? -18.547 -2.746 26.234 1.00 97.19 90 LYS A C 1
ATOM 742 O O . LYS A 1 90 ? -19.207 -3.320 27.100 1.00 97.19 90 LYS A O 1
ATOM 747 N N . GLN A 1 91 ? -19.115 -2.117 25.208 1.00 97.19 91 GLN A N 1
ATOM 748 C CA . GLN A 1 91 ? -20.563 -1.959 25.080 1.00 97.19 91 GLN A CA 1
ATOM 749 C C . GLN A 1 91 ? -21.286 -3.310 24.945 1.00 97.19 91 GLN A C 1
ATOM 751 O O . GLN A 1 91 ? -22.304 -3.543 25.600 1.00 97.19 91 GLN A O 1
ATOM 756 N N . GLN A 1 92 ? -20.742 -4.244 24.159 1.00 97.00 92 GLN A N 1
ATOM 757 C CA . GLN A 1 92 ? -21.286 -5.601 24.051 1.00 97.00 92 GLN A CA 1
ATOM 758 C C . GLN A 1 92 ? -21.229 -6.357 25.384 1.00 97.00 92 GLN A C 1
ATOM 760 O O . GLN A 1 92 ? -22.173 -7.070 25.729 1.00 97.00 92 GLN A O 1
ATOM 765 N N . GLN A 1 93 ? -20.137 -6.219 26.139 1.00 96.25 93 GLN A N 1
ATOM 766 C CA . GLN A 1 93 ? -20.010 -6.840 27.458 1.00 96.25 93 GLN A CA 1
ATOM 767 C C . GLN A 1 93 ? -21.014 -6.265 28.460 1.00 96.25 93 GLN A C 1
ATOM 769 O O . GLN A 1 93 ? -21.612 -7.025 29.220 1.00 96.25 93 GLN A O 1
ATOM 774 N N . GLU A 1 94 ? -21.223 -4.950 28.464 1.00 97.00 94 GLU A N 1
ATOM 775 C CA . GLU A 1 94 ? -22.199 -4.297 29.338 1.00 97.00 94 GLU A CA 1
ATOM 776 C C . GLU A 1 94 ? -23.628 -4.743 29.039 1.00 97.00 94 GLU A C 1
ATOM 778 O O . GLU A 1 94 ? -24.366 -5.073 29.965 1.00 97.00 94 GLU A O 1
ATOM 783 N N . LEU A 1 95 ? -24.006 -4.811 27.761 1.00 96.75 95 LEU A N 1
ATOM 784 C CA . LEU A 1 95 ? -25.326 -5.296 27.357 1.00 96.75 95 LEU A CA 1
ATOM 785 C C . LEU A 1 95 ? -25.546 -6.747 27.791 1.00 96.75 95 LEU A C 1
ATOM 787 O O . LEU A 1 95 ? -26.572 -7.054 28.394 1.00 96.75 95 LEU A O 1
ATOM 791 N N . LYS A 1 96 ? -24.560 -7.625 27.570 1.00 95.88 96 LYS A N 1
ATOM 792 C CA . LYS A 1 96 ? -24.626 -9.025 28.018 1.00 95.88 96 LYS A CA 1
ATOM 793 C C . LYS A 1 96 ? -24.746 -9.139 29.538 1.00 95.88 96 LYS A C 1
ATOM 795 O O . LYS A 1 96 ? -25.534 -9.942 30.025 1.00 95.88 96 LYS A O 1
ATOM 800 N N . LYS A 1 97 ? -23.991 -8.333 30.294 1.00 96.69 97 LYS A N 1
ATOM 801 C CA . LYS A 1 97 ? -24.072 -8.303 31.763 1.00 96.69 97 LYS A CA 1
ATOM 802 C C . LYS A 1 97 ? -25.436 -7.824 32.250 1.00 96.69 97 LYS A C 1
ATOM 804 O O . LYS A 1 97 ? -25.961 -8.411 33.189 1.00 96.69 97 LYS A O 1
ATOM 809 N N . LYS A 1 98 ? -25.999 -6.782 31.629 1.00 96.44 98 LYS A N 1
ATOM 810 C CA . LYS A 1 98 ? -27.331 -6.265 31.971 1.00 96.44 98 LYS A CA 1
ATOM 811 C C . LYS A 1 98 ? -28.399 -7.322 31.738 1.00 96.44 98 LYS A C 1
ATOM 813 O O . LYS A 1 98 ? -29.086 -7.659 32.696 1.00 96.44 98 LYS A O 1
ATOM 818 N N . LEU A 1 99 ? -28.430 -7.911 30.542 1.00 96.38 99 LEU A N 1
ATOM 819 C CA . LEU A 1 99 ? -29.357 -8.990 30.201 1.00 96.38 99 LEU A CA 1
ATOM 820 C C . LEU A 1 99 ? -29.262 -10.134 31.218 1.00 96.38 99 LEU A C 1
ATOM 822 O O . LEU A 1 99 ? -30.252 -10.492 31.838 1.00 96.38 99 LEU A O 1
ATOM 826 N N . HIS A 1 100 ? -28.049 -10.626 31.482 1.00 95.31 100 HIS A N 1
ATOM 827 C CA . HIS A 1 100 ? -27.841 -11.707 32.443 1.00 95.31 100 HIS A CA 1
ATOM 828 C C . HIS A 1 100 ? -28.285 -11.335 33.869 1.00 95.31 100 HIS A C 1
ATOM 830 O O . HIS A 1 100 ? -28.791 -12.168 34.617 1.00 95.31 100 HIS A O 1
ATOM 836 N N . SER A 1 101 ? -28.086 -10.077 34.274 1.00 95.25 101 SER A N 1
ATOM 837 C CA . SER A 1 101 ? -28.530 -9.598 35.583 1.00 95.25 101 SER A CA 1
ATOM 838 C C . SER A 1 101 ? -30.050 -9.463 35.684 1.00 95.25 101 SER A C 1
ATOM 840 O O . SER A 1 101 ? -30.593 -9.685 36.761 1.00 95.25 101 SER A O 1
ATOM 842 N N . GLU A 1 102 ? -30.725 -9.099 34.593 1.00 94.31 102 GLU A N 1
ATOM 843 C CA . GLU A 1 102 ? -32.185 -9.007 34.509 1.00 94.31 102 GLU A CA 1
ATOM 844 C C . GLU A 1 102 ? -32.802 -10.409 34.526 1.00 94.31 102 GLU A C 1
ATOM 846 O O . GLU A 1 102 ? -33.636 -10.683 35.382 1.00 94.31 102 GLU A O 1
ATOM 851 N N . GLU A 1 103 ? -32.283 -11.334 33.712 1.00 92.62 103 GLU A N 1
ATOM 852 C CA . GLU A 1 103 ? -32.684 -12.748 33.714 1.00 92.62 103 GLU A CA 1
ATOM 853 C C . GLU A 1 103 ? -32.543 -13.384 35.107 1.00 92.62 103 GLU A C 1
ATOM 855 O O . GLU A 1 103 ? -33.454 -14.056 35.586 1.00 92.62 103 GLU A O 1
ATOM 860 N N . ASN A 1 104 ? -31.419 -13.157 35.798 1.00 93.44 104 ASN A N 1
ATOM 861 C CA . ASN A 1 104 ? -31.219 -13.701 37.144 1.00 93.44 104 ASN A CA 1
ATOM 862 C C . ASN A 1 104 ? -32.210 -13.125 38.164 1.00 93.44 104 ASN A C 1
ATOM 864 O O . ASN A 1 104 ? -32.680 -13.867 39.023 1.00 93.44 104 ASN A O 1
ATOM 868 N N . LYS A 1 105 ? -32.548 -11.831 38.069 1.00 94.81 105 LYS A N 1
ATOM 869 C CA . LYS A 1 105 ? -33.549 -11.211 38.950 1.00 94.81 105 LYS A CA 1
ATOM 870 C C . LYS A 1 105 ? -34.930 -11.809 38.726 1.00 94.81 105 LYS A C 1
ATOM 872 O O . LYS A 1 105 ? -35.575 -12.176 39.698 1.00 94.81 105 LYS A O 1
ATOM 877 N N . GLU A 1 106 ? -35.352 -11.962 37.474 1.00 91.00 106 GLU A N 1
ATOM 878 C CA . GLU A 1 106 ? -36.634 -12.592 37.142 1.00 91.00 106 GLU A CA 1
ATOM 879 C C . GLU A 1 106 ? -36.694 -14.045 37.643 1.00 91.00 106 GLU A C 1
ATOM 881 O O . GLU A 1 106 ? -37.707 -14.475 38.197 1.00 91.00 106 GLU A O 1
ATOM 886 N N . LEU A 1 107 ? -35.595 -14.800 37.517 1.00 90.31 107 LEU A N 1
ATOM 887 C CA . LEU A 1 107 ? -35.498 -16.157 38.063 1.00 90.31 107 LEU A CA 1
ATOM 888 C C . LEU A 1 107 ? -35.588 -16.181 39.593 1.00 90.31 107 LEU A C 1
ATOM 890 O O . LEU A 1 107 ? -36.239 -17.068 40.146 1.00 90.31 107 LEU A O 1
ATOM 894 N N . ASP A 1 108 ? -34.936 -15.246 40.280 1.00 92.19 108 ASP A N 1
ATOM 895 C CA . ASP A 1 108 ? -34.989 -15.146 41.740 1.00 92.19 108 ASP A CA 1
ATOM 896 C C . ASP A 1 108 ? -36.383 -14.727 42.227 1.00 92.19 108 ASP A C 1
ATOM 898 O O . ASP A 1 108 ? -36.911 -15.331 43.160 1.00 92.19 108 ASP A O 1
ATOM 902 N N . GLU A 1 109 ? -37.026 -13.769 41.556 1.00 92.06 109 GLU A N 1
ATOM 903 C CA . GLU A 1 109 ? -38.414 -13.375 41.820 1.00 92.06 109 GLU A CA 1
ATOM 904 C C . GLU A 1 109 ? -39.381 -14.541 41.602 1.00 92.06 109 GLU A C 1
ATOM 906 O O . GLU A 1 109 ? -40.235 -14.796 42.452 1.00 92.06 109 GLU A O 1
ATOM 911 N N . PHE A 1 110 ? -39.216 -15.311 40.521 1.00 89.12 110 PHE A N 1
ATOM 912 C CA . PHE A 1 110 ? -40.008 -16.516 40.281 1.00 89.12 110 PHE A CA 1
ATOM 913 C C . PHE A 1 110 ? -39.805 -17.561 41.387 1.00 89.12 110 PHE A C 1
ATOM 915 O O . PHE A 1 110 ? -40.778 -18.125 41.882 1.00 89.12 110 PHE A O 1
ATOM 922 N N . ARG A 1 111 ? -38.561 -17.795 41.831 1.00 89.06 111 ARG A N 1
ATOM 923 C CA . ARG A 1 111 ? -38.256 -18.732 42.931 1.00 89.06 111 ARG A CA 1
ATOM 924 C C . ARG A 1 111 ? -38.900 -18.317 44.252 1.00 89.06 111 ARG A C 1
ATOM 926 O O . ARG A 1 111 ? -39.355 -19.190 44.982 1.00 89.06 111 ARG A O 1
ATOM 933 N N . VAL A 1 112 ? -38.928 -17.019 44.561 1.00 89.12 112 VAL A N 1
ATOM 934 C CA . VAL A 1 112 ? -39.550 -16.488 45.787 1.00 89.12 112 VAL A CA 1
ATOM 935 C C . VAL A 1 112 ? -41.076 -16.466 45.678 1.00 89.12 112 VAL A C 1
ATOM 937 O O . VAL A 1 112 ? -41.750 -16.756 46.655 1.00 89.12 112 VAL A O 1
ATOM 940 N N . SER A 1 113 ? -41.632 -16.156 44.504 1.00 83.44 113 SER A N 1
ATOM 941 C CA . SER A 1 113 ? -43.082 -16.111 44.272 1.00 83.44 113 SER A CA 1
ATOM 942 C C . SER A 1 113 ? -43.750 -17.492 44.246 1.00 83.44 113 SER A C 1
ATOM 944 O O . SER A 1 113 ? -44.973 -17.563 44.362 1.00 83.44 113 SER A O 1
ATOM 946 N N . TRP A 1 114 ? -42.994 -18.564 44.007 1.00 65.38 114 TRP A N 1
ATOM 947 C CA . TRP A 1 114 ? -43.514 -19.933 43.879 1.00 65.38 114 TRP A CA 1
ATOM 948 C C . TRP A 1 114 ? -43.281 -20.797 45.134 1.00 65.38 114 TRP A C 1
ATOM 950 O O . TRP A 1 114 ? -43.537 -22.003 45.106 1.00 65.38 114 TRP A O 1
ATOM 960 N N . LEU A 1 115 ? -42.797 -20.184 46.221 1.00 55.97 115 LEU A N 1
ATOM 961 C CA . LEU A 1 115 ? -42.683 -20.738 47.576 1.00 55.97 115 LEU A CA 1
ATOM 962 C C . LEU A 1 115 ? -43.709 -20.075 48.502 1.00 55.97 115 LEU A C 1
ATOM 964 O O . LEU A 1 115 ? -44.246 -20.801 49.367 1.00 55.97 115 LEU A O 1
#

Sequence (115 aa):
MSGGGGLKSFVSETEAEEIRKKRQEEWEKVRKPDDPIGKPEAEVDNRTLYEKLQEQKDKKQEEWEEQHKFKNLFRGIDGDEAEFLDLVSKQQQELKKKLHSEENKELDEFRVSWL

Foldseek 3Di:
DDDDPDPPPDDDPVRVVVVLVVVLVVCVVVDDPPGDNHDPDPPDPPDDPVVVVVVVVVVVVVVVCVVVVVCVVPPDQDPVSVVVVVVVVVVVVVVVVVVVVVVVVVVVVVVVVVD

Secondary structure (DSSP, 8-state):
------------HHHHHHHHHHHHHHHHHH--TTS-SSPPPPPP--S-HHHHHHHHHHHHHHHHHHHHHHHHHTPPPPHHHHHHHHHHHHHHHHHHHHHHHHHHHHHHHHHHHT-

pLDDT: mean 81.69, std 14.54, range [32.0, 97.19]

Radius of gyration: 37.03 Å; chains: 1; bounding box: 75×36×90 Å

InterPro domains:
  IPR019331 FAM192A/Fyv6, N-terminal [PF10187] (10-111)
  IPR039845 PSME3-interacting protein [PTHR13495] (7-111)

Organism: Nematostella vectensis (NCBI:txid45351)